Protein AF-F2JT18-F1 (afdb_monomer_lite)

Structure (mmCIF, N/CA/C/O backbone):
data_AF-F2JT18-F1
#
_entry.id   AF-F2JT18-F1
#
loop_
_atom_site.group_PDB
_atom_site.id
_atom_site.type_symbol
_atom_site.label_atom_id
_atom_site.label_alt_id
_atom_site.label_comp_id
_atom_site.label_asym_id
_atom_site.label_entity_id
_atom_site.label_seq_id
_atom_site.pdbx_PDB_ins_code
_atom_site.Cartn_x
_atom_site.Cartn_y
_atom_site.Cartn_z
_atom_site.occupancy
_atom_site.B_iso_or_equiv
_atom_site.auth_seq_id
_atom_site.auth_comp_id
_atom_site.auth_asym_id
_atom_site.auth_atom_id
_atom_site.pdbx_PDB_model_num
ATOM 1 N N . MET A 1 1 ? -2.076 -14.606 -9.126 1.00 66.12 1 MET A N 1
ATOM 2 C CA . MET A 1 1 ? -0.920 -14.685 -8.212 1.00 66.12 1 MET A CA 1
ATOM 3 C C . MET A 1 1 ? -0.394 -13.265 -8.046 1.00 66.12 1 MET A C 1
ATOM 5 O O . MET A 1 1 ? -0.551 -12.468 -8.970 1.00 66.12 1 MET A O 1
ATOM 9 N N . TYR A 1 2 ? 0.079 -12.916 -6.850 1.00 71.94 2 TYR A N 1
ATOM 10 C CA . TYR A 1 2 ? 0.638 -11.597 -6.547 1.00 71.94 2 TYR A CA 1
ATOM 11 C C . TYR A 1 2 ? 2.163 -11.698 -6.495 1.00 71.94 2 TYR A C 1
ATOM 13 O O . TYR A 1 2 ? 2.708 -12.662 -5.955 1.00 71.94 2 TYR A O 1
ATOM 21 N N . ARG A 1 3 ? 2.849 -10.688 -7.033 1.00 79.75 3 ARG A N 1
ATOM 22 C CA . ARG A 1 3 ? 4.312 -10.579 -7.002 1.00 79.75 3 ARG A CA 1
ATOM 23 C C . ARG A 1 3 ? 4.810 -10.228 -5.605 1.00 79.75 3 ARG A C 1
ATOM 25 O O . ARG A 1 3 ? 5.847 -10.709 -5.158 1.00 79.75 3 ARG A O 1
ATOM 32 N N . THR A 1 4 ? 4.088 -9.356 -4.912 1.00 87.88 4 THR A N 1
ATOM 33 C CA . THR A 1 4 ? 4.366 -8.984 -3.524 1.00 87.88 4 THR A CA 1
ATOM 34 C C . THR A 1 4 ? 3.054 -8.651 -2.834 1.00 87.88 4 THR A C 1
ATOM 36 O O . THR A 1 4 ? 2.172 -8.056 -3.449 1.00 87.88 4 THR A O 1
ATOM 39 N N . ARG A 1 5 ? 2.943 -9.039 -1.564 1.00 93.44 5 ARG A N 1
ATOM 40 C CA . ARG A 1 5 ? 1.830 -8.713 -0.676 1.00 93.44 5 ARG A CA 1
ATOM 41 C C . ARG A 1 5 ? 2.381 -8.334 0.691 1.00 93.44 5 ARG A C 1
ATOM 43 O O . ARG A 1 5 ? 3.214 -9.074 1.216 1.00 93.44 5 ARG A O 1
ATOM 50 N N . ILE A 1 6 ? 1.914 -7.224 1.253 1.00 95.06 6 ILE A N 1
ATOM 51 C CA . ILE A 1 6 ? 2.276 -6.758 2.597 1.00 95.06 6 ILE A CA 1
ATOM 52 C C . ILE A 1 6 ? 1.011 -6.277 3.307 1.00 95.06 6 ILE A C 1
ATOM 54 O O . ILE A 1 6 ? 0.208 -5.555 2.725 1.00 95.06 6 ILE A O 1
ATOM 58 N N . GLU A 1 7 ? 0.841 -6.674 4.565 1.00 95.44 7 GLU A N 1
ATOM 59 C CA . GLU A 1 7 ? -0.150 -6.077 5.459 1.00 95.44 7 GLU A CA 1
ATOM 60 C C . GLU A 1 7 ? 0.532 -4.986 6.289 1.00 95.44 7 GLU A C 1
ATOM 62 O O . GLU A 1 7 ? 1.566 -5.232 6.912 1.00 95.44 7 GLU A O 1
ATOM 67 N N . TRP A 1 8 ? -0.027 -3.778 6.280 1.00 94.62 8 TRP A N 1
ATOM 68 C CA . TRP A 1 8 ? 0.547 -2.623 6.956 1.00 94.62 8 TRP A CA 1
ATOM 69 C C . TRP A 1 8 ? -0.547 -1.719 7.521 1.00 94.62 8 TRP A C 1
ATOM 71 O O . TRP A 1 8 ? -1.438 -1.291 6.794 1.00 94.62 8 TRP A O 1
ATOM 81 N N . LYS A 1 9 ? -0.497 -1.431 8.830 1.00 92.06 9 LYS A N 1
ATOM 82 C CA . LYS A 1 9 ? -1.495 -0.602 9.546 1.00 92.06 9 LYS A CA 1
ATOM 83 C C . LYS A 1 9 ? -2.959 -1.026 9.295 1.00 92.06 9 LYS A C 1
ATOM 85 O O . LYS A 1 9 ? -3.856 -0.192 9.248 1.00 92.06 9 LYS A O 1
ATOM 90 N N . GLY A 1 10 ? -3.203 -2.329 9.137 1.00 92.69 10 GLY A N 1
ATOM 91 C CA . GLY A 1 10 ? -4.534 -2.890 8.865 1.00 92.69 10 GLY A CA 1
ATOM 92 C C . GLY A 1 10 ? -4.989 -2.803 7.403 1.00 92.69 10 GLY A C 1
ATOM 93 O O . GLY A 1 10 ? -6.099 -3.222 7.100 1.00 92.69 10 GLY A O 1
ATOM 94 N N . TRP A 1 11 ? -4.144 -2.292 6.506 1.00 96.06 11 TRP A N 1
ATOM 95 C CA . TRP A 1 11 ? -4.356 -2.300 5.062 1.00 96.06 11 TRP A CA 1
ATOM 96 C C . TRP A 1 11 ? -3.564 -3.429 4.410 1.00 96.06 11 TRP A C 1
ATOM 98 O O . TRP A 1 11 ? -2.439 -3.731 4.812 1.00 96.06 11 TRP A O 1
ATOM 108 N N . ILE A 1 12 ? -4.132 -4.031 3.373 1.00 96.44 12 ILE A N 1
ATOM 109 C CA . ILE A 1 12 ? -3.482 -5.056 2.559 1.00 96.44 12 ILE A CA 1
ATOM 110 C C . ILE A 1 12 ? -3.033 -4.401 1.258 1.00 96.44 12 ILE A C 1
ATOM 112 O O . ILE A 1 12 ? -3.866 -3.924 0.499 1.00 96.44 12 ILE A O 1
ATOM 116 N N . PHE A 1 13 ? -1.727 -4.395 1.006 1.00 96.25 13 PHE A N 1
ATOM 117 C CA . PHE A 1 13 ? -1.114 -3.890 -0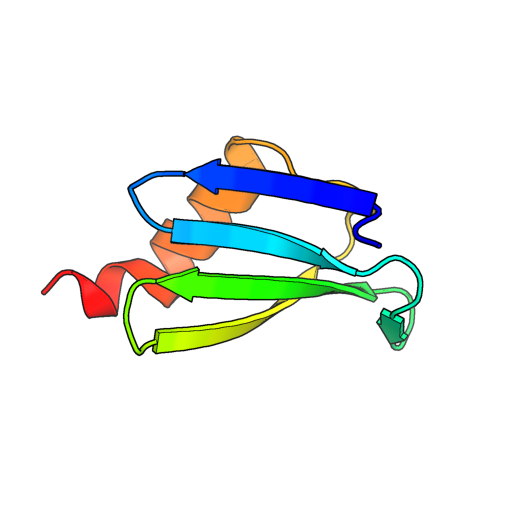.219 1.00 96.25 13 PHE A CA 1
ATOM 118 C C . PHE A 1 13 ? -0.670 -5.064 -1.085 1.00 96.25 13 PHE A C 1
ATOM 120 O O . PHE A 1 13 ? 0.060 -5.945 -0.617 1.00 96.25 13 PHE A O 1
ATOM 127 N N . GLU A 1 14 ? -1.059 -5.063 -2.355 1.00 95.31 14 GLU A N 1
ATOM 128 C CA . GLU A 1 14 ? -0.783 -6.146 -3.295 1.00 95.31 14 GLU A CA 1
ATOM 129 C C . GLU A 1 14 ? -0.295 -5.602 -4.643 1.00 95.31 14 GLU A C 1
ATOM 131 O O . GLU A 1 14 ? -0.867 -4.683 -5.222 1.00 95.31 14 GLU A O 1
ATOM 136 N N . ILE A 1 15 ? 0.784 -6.191 -5.165 1.00 92.56 15 ILE A N 1
ATOM 137 C CA . ILE A 1 15 ? 1.205 -6.009 -6.557 1.00 92.56 15 ILE A CA 1
ATOM 138 C C . ILE A 1 15 ? 0.788 -7.265 -7.331 1.00 92.56 15 ILE A C 1
ATOM 140 O O . ILE A 1 15 ? 1.383 -8.328 -7.107 1.00 92.56 15 ILE A O 1
ATOM 144 N N . PRO A 1 16 ? -0.191 -7.189 -8.248 1.00 89.44 16 PRO A N 1
ATOM 145 C CA . PRO A 1 16 ? -0.549 -8.315 -9.105 1.00 89.44 16 PRO A CA 1
ATOM 146 C C . PRO A 1 16 ? 0.590 -8.652 -10.085 1.00 89.44 16 PRO A C 1
ATOM 148 O O . PRO A 1 16 ? 1.378 -7.790 -10.475 1.00 89.44 16 PRO A O 1
ATOM 151 N N . ASP A 1 17 ? 0.698 -9.919 -10.503 1.00 80.38 17 ASP A N 1
ATOM 152 C CA . ASP A 1 17 ? 1.850 -10.410 -11.284 1.00 80.38 17 ASP A CA 1
ATOM 153 C C . ASP A 1 17 ? 2.092 -9.687 -12.625 1.00 80.38 17 ASP A C 1
ATOM 155 O O . ASP A 1 17 ? 3.237 -9.600 -13.086 1.00 80.38 17 ASP A O 1
ATOM 159 N N . ILE A 1 18 ? 1.034 -9.178 -13.267 1.00 64.56 18 ILE A N 1
ATOM 160 C CA . ILE A 1 18 ? 1.090 -8.637 -14.633 1.00 64.56 18 ILE A CA 1
ATOM 161 C C . ILE A 1 18 ? 0.215 -7.390 -14.759 1.00 64.56 18 ILE A C 1
ATOM 163 O O . ILE A 1 18 ? -0.745 -7.416 -15.511 1.00 64.56 18 ILE A O 1
ATOM 167 N N . GLU A 1 19 ? 0.543 -6.288 -14.081 1.00 66.44 19 GLU A N 1
ATOM 168 C CA . GLU A 1 19 ? -0.014 -4.972 -14.442 1.00 66.44 19 GLU A CA 1
ATOM 169 C C . GLU A 1 19 ? 1.015 -3.849 -14.253 1.00 66.44 19 GLU A C 1
ATOM 171 O O . GLU A 1 19 ? 1.097 -3.192 -13.214 1.00 66.44 19 GLU A O 1
ATOM 176 N N . GLN A 1 20 ? 1.816 -3.623 -15.301 1.00 70.94 20 GLN A N 1
ATOM 177 C CA . GLN A 1 20 ? 2.571 -2.384 -15.472 1.00 70.94 20 GLN A CA 1
ATOM 178 C C . GLN A 1 20 ? 1.876 -1.506 -16.508 1.00 70.94 20 GLN A C 1
ATOM 180 O O . GLN A 1 20 ? 1.613 -1.942 -17.630 1.00 70.94 20 GLN A O 1
ATOM 185 N N . ARG A 1 21 ? 1.609 -0.247 -16.156 1.00 76.62 21 ARG A N 1
ATOM 186 C CA . ARG A 1 21 ? 1.016 0.740 -17.063 1.00 76.62 21 ARG A CA 1
ATOM 187 C C . ARG A 1 21 ? 1.959 1.928 -17.184 1.00 76.62 21 ARG A C 1
ATOM 189 O O . ARG A 1 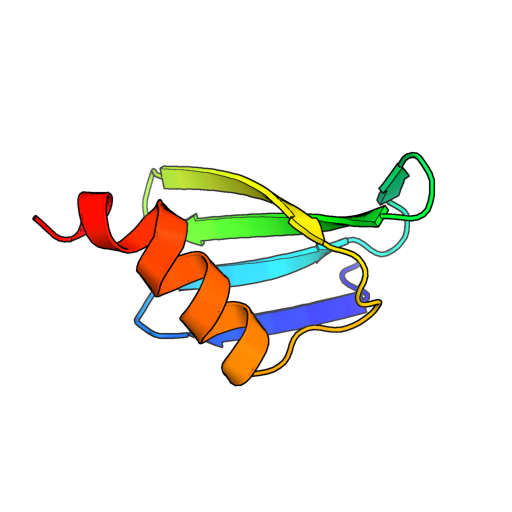21 ? 2.301 2.552 -16.188 1.00 76.62 21 ARG A O 1
ATOM 196 N N . PHE A 1 22 ? 2.398 2.227 -18.408 1.00 81.62 22 PHE A N 1
ATOM 197 C CA . PHE A 1 22 ? 3.355 3.310 -18.689 1.00 81.62 22 PHE A CA 1
ATOM 198 C C . PHE A 1 22 ? 4.655 3.233 -17.858 1.00 81.62 22 PHE A C 1
ATOM 200 O O . PHE A 1 22 ? 5.192 4.258 -17.454 1.00 81.62 22 PHE A O 1
ATOM 207 N N . GLY A 1 23 ? 5.151 2.021 -17.578 1.00 83.56 23 GLY A N 1
ATOM 208 C CA . GLY A 1 23 ? 6.360 1.805 -16.769 1.00 83.56 23 GLY A CA 1
ATOM 209 C C . GLY A 1 23 ? 6.151 1.889 -15.253 1.00 83.56 23 GLY A C 1
ATOM 210 O O . GLY A 1 23 ? 7.101 1.663 -14.514 1.00 83.56 23 GLY A O 1
ATOM 211 N N . LYS A 1 24 ? 4.926 2.161 -14.791 1.00 90.25 24 LYS A N 1
ATOM 212 C CA . LYS A 1 24 ? 4.556 2.144 -13.372 1.00 90.25 24 LYS A CA 1
ATOM 213 C C . LYS A 1 24 ? 3.900 0.827 -12.992 1.00 90.25 24 LYS A C 1
ATOM 215 O O . LYS A 1 24 ? 3.129 0.271 -13.777 1.00 90.25 24 LYS A O 1
ATOM 220 N N . THR A 1 25 ? 4.177 0.354 -11.789 1.00 91.94 25 THR A N 1
ATOM 221 C CA . THR A 1 25 ? 3.603 -0.859 -11.209 1.00 91.94 25 THR A CA 1
ATOM 222 C C . THR A 1 25 ? 2.287 -0.528 -10.523 1.00 91.94 25 THR A C 1
ATOM 224 O O . THR A 1 25 ? 2.222 0.408 -9.724 1.00 91.94 25 THR A O 1
ATOM 227 N N . ARG A 1 26 ? 1.233 -1.288 -10.833 1.00 93.56 26 ARG A N 1
ATOM 228 C CA . ARG A 1 26 ? -0.043 -1.176 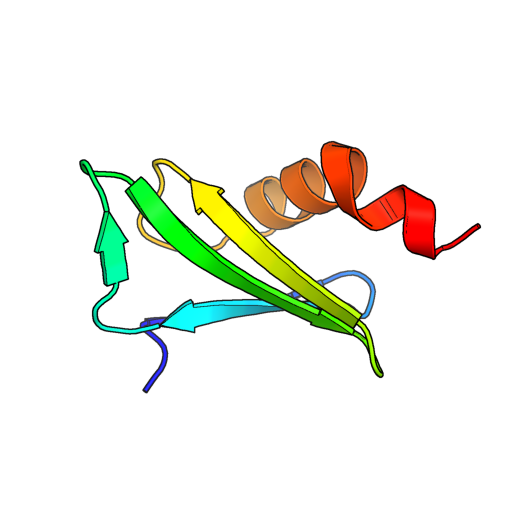-10.129 1.00 93.56 26 ARG A CA 1
ATOM 229 C C . ARG A 1 26 ? 0.080 -1.768 -8.725 1.00 93.56 26 ARG A C 1
ATOM 231 O O . ARG A 1 26 ? 0.602 -2.869 -8.566 1.00 93.56 26 ARG A O 1
ATOM 238 N N . VAL A 1 27 ? -0.435 -1.044 -7.742 1.00 94.44 27 VAL A N 1
ATOM 239 C CA . VAL A 1 27 ? -0.621 -1.510 -6.368 1.00 94.44 27 VAL A CA 1
ATOM 240 C C . VAL A 1 27 ? -2.108 -1.445 -6.066 1.00 94.44 27 VAL A C 1
ATOM 242 O O . VAL A 1 27 ? -2.715 -0.383 -6.200 1.00 94.44 27 VAL A O 1
ATOM 245 N N . GLU A 1 28 ? -2.689 -2.574 -5.696 1.00 95.25 28 GLU A N 1
ATOM 246 C CA . GLU A 1 28 ? -4.050 -2.663 -5.179 1.00 95.25 28 GLU A CA 1
ATOM 247 C C . GLU A 1 28 ? -3.977 -2.620 -3.650 1.00 95.25 28 GLU A C 1
ATOM 249 O O . GLU A 1 28 ? -3.093 -3.237 -3.048 1.00 95.25 28 GLU A O 1
ATOM 254 N N . VAL A 1 29 ? -4.837 -1.818 -3.027 1.00 95.81 29 VAL A N 1
ATOM 255 C CA . VAL A 1 29 ? -4.827 -1.602 -1.582 1.00 95.81 29 VAL A CA 1
ATOM 256 C C . VAL A 1 29 ? -6.232 -1.757 -1.036 1.00 95.81 29 VAL A C 1
ATOM 258 O O . VAL A 1 29 ? -7.151 -1.102 -1.514 1.00 95.81 29 VAL A O 1
ATOM 261 N N . HIS A 1 30 ? -6.397 -2.622 -0.039 1.00 95.62 30 HIS A N 1
ATOM 262 C CA . HIS A 1 30 ? -7.711 -3.019 0.459 1.00 95.62 30 HIS A CA 1
ATOM 263 C C . HIS A 1 30 ? -7.763 -2.964 1.986 1.00 95.62 30 HIS A C 1
ATOM 265 O O . HIS A 1 30 ? -6.809 -3.371 2.659 1.00 95.62 30 HIS A O 1
ATOM 271 N N . LYS A 1 31 ? -8.890 -2.504 2.532 1.00 94.94 31 LYS A N 1
ATOM 272 C CA . LYS A 1 31 ? -9.232 -2.601 3.956 1.00 94.94 31 LYS A CA 1
ATOM 273 C C . LYS A 1 31 ? -10.747 -2.647 4.111 1.00 94.94 31 LYS A C 1
ATOM 275 O O . LYS A 1 31 ? -11.432 -1.722 3.690 1.00 94.94 31 LYS A O 1
ATOM 280 N N . ASP A 1 32 ? -11.254 -3.700 4.748 1.00 91.06 32 ASP A N 1
ATOM 281 C CA . ASP A 1 32 ? -12.692 -3.940 4.914 1.00 91.06 32 ASP A CA 1
ATOM 282 C C . ASP A 1 32 ? -13.445 -3.841 3.56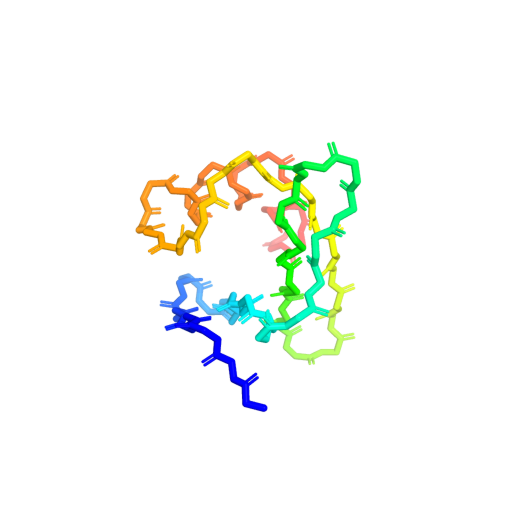8 1.00 91.06 32 ASP A C 1
ATOM 284 O O . ASP A 1 32 ? -13.176 -4.637 2.669 1.00 91.06 32 ASP A O 1
ATOM 288 N N . ASP A 1 33 ? -14.345 -2.863 3.413 1.00 92.44 33 ASP A N 1
ATOM 289 C CA . ASP A 1 33 ? -15.108 -2.597 2.182 1.00 92.44 33 ASP A CA 1
ATOM 290 C C . ASP A 1 33 ? -14.450 -1.531 1.271 1.00 92.44 33 ASP A C 1
ATOM 292 O O . ASP A 1 33 ? -15.053 -1.086 0.291 1.00 92.44 33 ASP A O 1
ATOM 296 N N . ILE A 1 34 ? -13.238 -1.072 1.605 1.00 94.00 34 ILE A N 1
ATOM 297 C CA . ILE A 1 34 ? -12.506 -0.025 0.881 1.00 94.00 34 ILE A CA 1
ATOM 298 C C . ILE A 1 34 ? -11.456 -0.660 -0.028 1.00 94.00 34 ILE A C 1
ATOM 300 O O . ILE A 1 34 ? -10.637 -1.468 0.415 1.00 94.00 34 ILE A O 1
ATOM 304 N N . GLU A 1 35 ? -11.446 -0.231 -1.288 1.00 94.50 35 GLU A N 1
ATOM 305 C CA . GLU A 1 35 ? -10.469 -0.638 -2.293 1.00 94.50 35 GLU A CA 1
ATOM 306 C C . GLU A 1 35 ? -9.920 0.593 -3.020 1.00 94.50 35 GLU A C 1
ATOM 308 O O . GLU A 1 35 ? -10.674 1.424 -3.525 1.00 94.50 35 GLU A O 1
ATOM 313 N N . GLU A 1 36 ? -8.598 0.691 -3.101 1.00 95.25 36 GLU A N 1
ATOM 314 C CA . GLU A 1 36 ? -7.866 1.771 -3.755 1.00 95.25 36 GLU A CA 1
ATOM 315 C C . GLU A 1 36 ? -6.809 1.205 -4.706 1.00 95.25 36 GLU A C 1
ATOM 317 O O . GLU A 1 36 ? -6.301 0.093 -4.539 1.00 95.25 36 GLU A O 1
ATOM 322 N N . VAL A 1 37 ? -6.463 1.978 -5.736 1.00 94.56 37 VAL A N 1
ATOM 323 C CA . VAL A 1 37 ? -5.470 1.572 -6.738 1.00 94.56 37 VAL A CA 1
ATOM 324 C C . VAL A 1 37 ? -4.460 2.686 -6.965 1.00 94.56 37 VAL A C 1
ATOM 326 O O . VAL A 1 37 ? -4.804 3.780 -7.412 1.00 94.56 37 VAL A O 1
ATOM 329 N N . PHE A 1 38 ? -3.185 2.361 -6.765 1.00 93.94 38 PHE A N 1
ATOM 330 C CA . PHE A 1 38 ? -2.059 3.260 -6.991 1.00 93.94 38 PHE A CA 1
ATOM 331 C C . PHE A 1 38 ? -1.162 2.766 -8.127 1.00 93.94 38 PHE A C 1
ATOM 333 O O . PHE A 1 38 ? -1.153 1.589 -8.485 1.00 93.94 38 PHE A O 1
ATOM 340 N N . TYR A 1 39 ? -0.386 3.688 -8.696 1.00 92.88 39 TYR A N 1
ATOM 341 C CA . TYR A 1 39 ? 0.633 3.389 -9.699 1.00 92.88 39 TYR A CA 1
ATOM 342 C C . TYR A 1 39 ? 1.962 3.992 -9.252 1.00 92.88 39 TYR A C 1
ATOM 344 O O . TYR A 1 39 ? 2.132 5.214 -9.298 1.00 92.88 39 TYR A O 1
ATOM 352 N N . ILE A 1 40 ? 2.888 3.131 -8.838 1.00 91.56 40 ILE A N 1
ATOM 353 C CA . ILE A 1 40 ? 4.194 3.505 -8.279 1.00 91.56 40 ILE A CA 1
ATOM 354 C C . ILE A 1 40 ? 5.329 3.161 -9.254 1.00 91.56 40 ILE A C 1
ATOM 356 O O . ILE A 1 40 ? 5.113 2.436 -10.225 1.00 91.56 40 ILE A O 1
ATOM 360 N N . GLU A 1 41 ? 6.529 3.697 -9.049 1.00 91.38 41 GLU A N 1
ATOM 361 C CA . GLU A 1 41 ? 7.675 3.428 -9.940 1.00 91.38 41 GLU A CA 1
ATOM 362 C C . GLU A 1 41 ? 8.440 2.157 -9.534 1.00 91.38 41 GLU A C 1
ATOM 364 O O . GLU A 1 41 ? 9.147 1.545 -10.337 1.00 91.38 41 GLU A O 1
ATOM 369 N N . GLU A 1 42 ? 8.254 1.717 -8.294 1.00 90.00 42 GLU A N 1
ATOM 370 C CA . GLU A 1 42 ? 8.891 0.558 -7.698 1.00 90.00 42 GLU A CA 1
ATOM 371 C C . GLU A 1 42 ? 8.257 -0.748 -8.188 1.00 90.00 42 GLU A C 1
ATOM 373 O O . GLU A 1 42 ? 7.096 -0.814 -8.587 1.00 90.00 42 GLU A O 1
ATOM 378 N N . GLN A 1 43 ? 9.036 -1.831 -8.172 1.00 87.56 43 GLN A N 1
ATOM 379 C CA . GLN A 1 43 ? 8.598 -3.143 -8.671 1.00 87.56 43 GLN A CA 1
ATOM 380 C C . GLN A 1 43 ? 8.201 -4.127 -7.563 1.00 87.56 43 GLN A C 1
ATOM 382 O O . GLN A 1 43 ? 7.769 -5.241 -7.865 1.00 87.56 43 GLN A O 1
ATOM 387 N N . TYR A 1 44 ? 8.374 -3.730 -6.303 1.00 89.50 44 TYR A N 1
ATOM 388 C CA . TYR A 1 44 ? 8.091 -4.513 -5.104 1.00 89.50 44 TYR A CA 1
ATOM 389 C C . TYR A 1 44 ? 7.571 -3.587 -3.999 1.00 89.50 44 TYR A C 1
ATOM 391 O O . TYR A 1 44 ? 7.867 -2.393 -3.998 1.00 89.50 44 TYR A O 1
ATOM 399 N N . LEU A 1 45 ? 6.813 -4.142 -3.052 1.00 92.12 45 LEU A N 1
ATOM 400 C CA . LEU A 1 45 ? 6.364 -3.407 -1.868 1.00 92.12 45 LEU A CA 1
ATOM 401 C C . LEU A 1 45 ? 7.412 -3.479 -0.760 1.00 92.12 45 LEU A C 1
ATOM 403 O O . LEU A 1 45 ? 8.118 -4.476 -0.606 1.00 92.12 45 LEU A O 1
ATOM 407 N N . SER A 1 46 ? 7.478 -2.420 0.035 1.00 93.19 46 SER A N 1
ATOM 408 C CA . SER A 1 46 ? 8.269 -2.342 1.261 1.00 93.19 46 SER A CA 1
ATOM 409 C C . SER A 1 46 ? 7.541 -1.456 2.270 1.00 93.19 46 SER A C 1
ATOM 411 O O . SER A 1 46 ? 6.683 -0.667 1.870 1.00 93.19 46 SER A O 1
ATOM 413 N N . GLU A 1 47 ? 7.872 -1.571 3.557 1.00 93.81 47 GLU A N 1
ATOM 414 C CA . GLU A 1 47 ? 7.246 -0.750 4.606 1.00 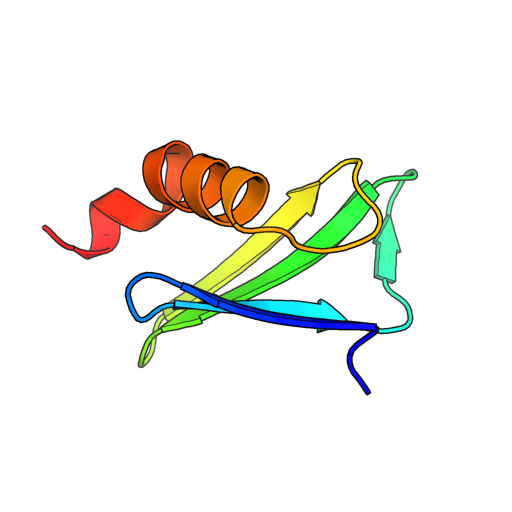93.81 47 GLU A CA 1
ATOM 415 C C . GLU A 1 47 ? 7.316 0.760 4.301 1.00 93.81 47 GLU A C 1
ATOM 417 O O . GLU A 1 47 ? 6.268 1.397 4.371 1.00 93.81 47 GLU A O 1
ATOM 422 N N . PRO A 1 48 ? 8.449 1.337 3.831 1.00 95.31 48 PRO A N 1
ATOM 423 C CA . PRO A 1 48 ? 8.503 2.760 3.478 1.00 95.31 48 PRO A CA 1
ATOM 424 C C . PRO A 1 48 ? 7.522 3.176 2.373 1.00 95.31 48 PRO A C 1
ATOM 426 O O . PRO A 1 48 ? 6.935 4.250 2.445 1.00 95.31 48 PRO A O 1
ATOM 429 N N . ILE A 1 49 ? 7.314 2.321 1.365 1.00 94.44 49 ILE A N 1
ATOM 430 C CA . ILE A 1 49 ? 6.338 2.574 0.290 1.00 94.44 49 ILE A CA 1
ATOM 431 C C . ILE A 1 49 ? 4.915 2.529 0.858 1.00 94.44 49 ILE A C 1
ATOM 433 O O . ILE A 1 49 ? 4.083 3.368 0.520 1.00 94.44 49 ILE A O 1
ATOM 437 N N . CYS A 1 50 ? 4.635 1.558 1.732 1.00 94.56 50 CYS A N 1
ATOM 438 C CA . CYS A 1 50 ? 3.325 1.426 2.368 1.00 94.56 50 CYS A CA 1
ATOM 439 C C . CYS A 1 50 ? 3.033 2.624 3.284 1.00 94.56 50 CYS A C 1
ATOM 441 O O . CYS A 1 50 ? 1.917 3.139 3.265 1.00 94.56 50 CYS A O 1
ATOM 443 N N . ASP A 1 51 ? 4.030 3.101 4.037 1.00 96.19 51 ASP A N 1
ATOM 444 C CA . ASP A 1 51 ? 3.927 4.315 4.850 1.00 96.19 51 ASP A CA 1
ATOM 445 C C . ASP A 1 51 ? 3.650 5.552 3.996 1.00 96.19 51 ASP A C 1
ATOM 447 O O . ASP A 1 51 ? 2.730 6.306 4.308 1.00 96.19 51 ASP A O 1
ATOM 451 N N . GLU A 1 52 ? 4.372 5.733 2.888 1.00 95.50 52 GLU A N 1
ATOM 452 C CA . GLU A 1 52 ? 4.149 6.866 1.988 1.00 95.50 52 GLU A CA 1
ATOM 453 C C . GLU A 1 52 ? 2.726 6.872 1.410 1.00 95.50 52 GLU A C 1
ATOM 455 O O . GLU A 1 52 ? 2.049 7.904 1.432 1.00 95.50 52 GLU A O 1
ATOM 460 N N . LEU A 1 53 ? 2.256 5.728 0.899 1.00 94.56 53 LEU A N 1
ATOM 461 C CA . LEU A 1 53 ? 0.903 5.605 0.349 1.00 94.56 53 LEU A CA 1
ATOM 462 C C . LEU A 1 53 ? -0.161 5.834 1.427 1.00 94.56 53 LEU A C 1
ATOM 464 O O . LEU A 1 53 ? -1.158 6.519 1.184 1.00 94.56 53 LEU A O 1
ATOM 468 N N . TYR A 1 54 ? 0.070 5.310 2.630 1.00 94.38 54 TYR A N 1
ATOM 469 C CA . TYR A 1 54 ? -0.834 5.491 3.754 1.00 94.38 54 TYR A CA 1
ATOM 470 C C . TYR A 1 54 ? -0.947 6.963 4.165 1.00 94.38 54 TYR A C 1
ATOM 472 O O . TYR A 1 54 ? -2.048 7.509 4.203 1.00 94.38 54 TYR A O 1
ATOM 480 N N . GLU A 1 55 ? 0.180 7.628 4.422 1.00 94.44 55 GLU A N 1
ATOM 481 C CA . GLU A 1 55 ? 0.210 9.018 4.894 1.00 94.44 55 GLU A CA 1
ATOM 482 C C . GLU A 1 55 ? -0.291 10.018 3.854 1.00 94.44 55 GLU A C 1
ATOM 484 O O . GLU A 1 55 ? -0.822 11.065 4.217 1.00 94.44 55 GLU A O 1
ATOM 489 N N . LYS A 1 56 ? -0.135 9.719 2.561 1.00 93.44 56 LYS A N 1
ATOM 490 C CA . LYS A 1 56 ? -0.610 10.611 1.498 1.00 93.44 56 LYS A CA 1
ATOM 491 C C . LYS A 1 56 ? -2.079 10.408 1.152 1.00 93.44 56 LYS A C 1
ATOM 493 O O . LYS A 1 56 ? -2.738 11.388 0.809 1.00 93.44 56 LYS A O 1
ATOM 498 N N . TYR A 1 57 ? -2.574 9.169 1.197 1.00 93.12 57 TYR A N 1
ATOM 499 C CA . TYR A 1 57 ? -3.853 8.829 0.566 1.00 93.12 57 TYR A CA 1
ATOM 500 C C . TYR A 1 57 ? -4.818 8.051 1.456 1.00 93.12 57 TYR A C 1
ATOM 502 O O . TYR A 1 57 ? -6.017 8.281 1.350 1.00 93.12 57 TYR A O 1
ATOM 510 N N . LEU A 1 58 ? -4.339 7.152 2.321 1.00 92.31 58 LEU A N 1
ATOM 511 C CA . LEU A 1 58 ? -5.228 6.228 3.042 1.00 92.31 58 LEU A CA 1
ATOM 512 C C . LEU A 1 58 ? -5.591 6.700 4.451 1.00 92.31 58 LEU A C 1
ATOM 514 O O . LEU A 1 58 ? -6.642 6.324 4.959 1.00 92.31 58 LEU A O 1
ATOM 518 N N . TYR A 1 59 ? -4.778 7.563 5.072 1.00 89.88 59 TYR A N 1
ATOM 519 C CA . TYR A 1 59 ? -5.009 8.044 6.441 1.00 89.88 59 TYR A CA 1
ATOM 520 C C . TYR A 1 59 ? -6.376 8.725 6.627 1.00 89.88 59 TYR A C 1
ATOM 522 O O . TYR A 1 59 ? -6.897 8.774 7.738 1.00 89.88 59 TYR A O 1
ATOM 530 N N . VAL A 1 60 ? -6.955 9.261 5.548 1.00 90.06 60 VAL A N 1
ATOM 531 C CA . VAL A 1 60 ? -8.262 9.935 5.556 1.00 90.06 60 VAL A CA 1
ATOM 532 C C . VAL A 1 60 ? -9.417 8.989 5.882 1.00 90.06 60 VAL A C 1
ATOM 534 O O . VAL A 1 60 ? -10.453 9.447 6.350 1.00 90.06 60 VAL A O 1
ATOM 537 N N 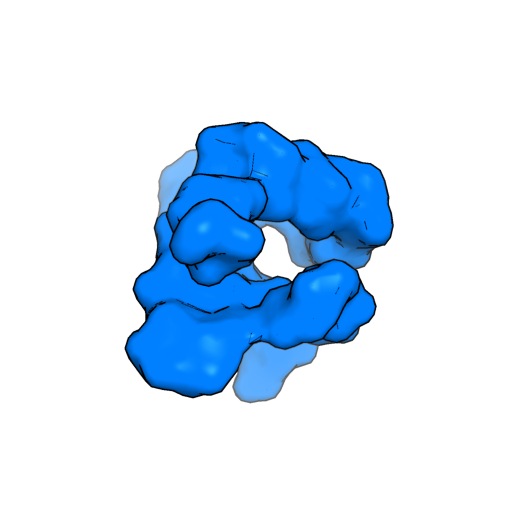. TYR A 1 61 ? -9.236 7.688 5.654 1.00 86.06 61 TYR A N 1
ATOM 538 C CA . TYR A 1 61 ? -10.227 6.654 5.944 1.00 86.06 61 TYR A CA 1
ATOM 539 C C . TYR A 1 61 ? -10.179 6.168 7.403 1.00 86.06 61 TYR A C 1
ATOM 541 O O . TYR A 1 61 ? -11.031 5.387 7.812 1.00 86.06 61 TYR A O 1
ATOM 549 N N . GLU A 1 62 ? -9.208 6.632 8.195 1.00 80.62 62 GLU A N 1
ATOM 550 C CA . GLU A 1 62 ? -9.080 6.323 9.630 1.00 80.62 62 GLU A CA 1
ATOM 551 C C . GLU A 1 62 ? -9.687 7.414 10.536 1.00 80.62 62 GLU A C 1
ATOM 553 O O . GLU A 1 62 ? -9.501 7.377 11.756 1.00 80.62 62 GLU A O 1
ATOM 558 N N . GLY A 1 63 ? -10.339 8.420 9.939 1.00 67.50 63 GLY A N 1
ATOM 559 C CA . GLY A 1 63 ? -10.942 9.576 10.613 1.00 67.50 63 GLY A CA 1
ATOM 560 C C . GLY A 1 63 ? -12.422 9.427 10.937 1.00 67.50 63 GLY A C 1
ATOM 561 O O . GLY A 1 63 ? -13.124 8.666 10.238 1.00 67.50 63 GLY A O 1
#

Radius of gyration: 11.05 Å; chains: 1; bounding box: 24×25×29 Å

Foldseek 3Di:
DFPEWDQDPQKIWTFRPDDDDPQWTWIWIDHDPDIDIDTHNDPYDDHVVVVVCCVPPVVVVVD

Secondary structure (DSSP, 8-state):
-EEEEEEETTEEEEEETT-EETTEEEEEEEETTEEEEEEES-SS--HHHHHHHIIIIIGGGG-

Organism: Cellulosilyticum lentocellum (strain ATCC 49066 / DSM 5427 / NCIMB 11756 / RHM5) (NCBI:txid642492)

Sequence (63 aa):
MYRTRIEWKGWIFEIPDIEQRFGKTRVEVHKDDIEEVFYIEEQYLSEPICDELYEKYLYVYEG

pLDDT: mean 89.54, std 8.3, range [64.56, 96.44]